Protein AF-A0A2I2L080-F1 (afdb_monomer_lite)

Foldseek 3Di:
DDPVVCVVVVHDDDDPLVVLLVCCVVVVVVVLVVVVVVQVVDPPRDQVVVLVVCVVVVNPSNSVSSVCSVPVD

Secondary structure (DSSP, 8-state):
--HHHHHHTT-----HHHHHHHHHHHSHHHHHHHHHHHHHHSTT--HHHHHHHHHHTT-HHHHHHHHHHHH--

Sequence (73 aa):
MSADAAAAAGVEVVTPDELLGRLVAEYESQMLAAHRTAVASLTGATDRPTVAALRRAGASVTADLMDHLIGGR

Radius of gyration: 14.67 Å; chains: 1; bounding box: 38×23×39 Å

Organism: NCBI:txid1836972

pLDDT: mean 90.98, std 9.44, range [54.31, 98.06]

Structure (mmCIF, N/CA/C/O backbone):
data_AF-A0A2I2L080-F1
#
_entry.id   AF-A0A2I2L080-F1
#
loop_
_atom_site.group_PDB
_atom_site.id
_atom_site.type_symbol
_atom_site.label_atom_id
_atom_site.label_alt_id
_atom_site.label_comp_id
_atom_site.label_asym_id
_atom_site.label_entity_id
_atom_site.label_seq_id
_atom_site.pdbx_PDB_ins_code
_atom_site.Cartn_x
_atom_site.Cartn_y
_atom_site.Cartn_z
_atom_site.occupancy
_atom_site.B_iso_or_equiv
_atom_site.auth_seq_id
_atom_site.auth_comp_id
_atom_site.auth_asym_id
_atom_site.auth_atom_id
_atom_site.pdbx_PDB_model_num
ATOM 1 N N . MET A 1 1 ? 24.891 2.027 -13.049 1.00 62.06 1 MET A N 1
ATOM 2 C CA . MET A 1 1 ? 24.434 1.147 -14.145 1.00 62.06 1 MET A CA 1
ATOM 3 C C . MET A 1 1 ? 23.401 1.932 -14.939 1.00 62.06 1 MET A C 1
ATOM 5 O O . MET A 1 1 ? 22.517 2.492 -14.305 1.00 62.06 1 MET A O 1
ATOM 9 N N . SER A 1 2 ? 23.567 2.104 -16.254 1.00 73.00 2 SER A N 1
ATOM 10 C CA . SER A 1 2 ? 22.585 2.828 -17.083 1.00 73.00 2 SER A CA 1
ATOM 11 C C . SER A 1 2 ? 21.358 1.952 -17.357 1.00 73.00 2 SER A C 1
ATOM 13 O O . SER A 1 2 ? 21.450 0.728 -17.264 1.00 73.00 2 SER A O 1
ATOM 15 N N . ALA A 1 3 ? 20.224 2.567 -17.708 1.00 69.12 3 ALA A N 1
ATOM 16 C CA . ALA A 1 3 ? 19.004 1.839 -18.069 1.00 69.12 3 ALA A CA 1
ATOM 17 C C . ALA A 1 3 ? 19.235 0.859 -19.239 1.00 69.12 3 ALA A C 1
ATOM 19 O O . ALA A 1 3 ? 18.772 -0.276 -19.182 1.00 69.12 3 ALA A O 1
ATOM 20 N N . ASP A 1 4 ? 20.054 1.246 -20.223 1.00 72.88 4 ASP A N 1
ATOM 21 C CA . ASP A 1 4 ? 20.451 0.377 -21.342 1.00 72.88 4 ASP A CA 1
ATOM 22 C C . ASP A 1 4 ? 21.232 -0.866 -20.895 1.00 72.88 4 ASP A C 1
ATOM 24 O O . ASP A 1 4 ? 21.030 -1.956 -21.428 1.00 72.88 4 ASP A O 1
ATOM 28 N N . ALA A 1 5 ? 22.107 -0.735 -19.891 1.00 74.12 5 ALA A N 1
ATOM 29 C CA . ALA A 1 5 ? 22.870 -1.869 -19.372 1.00 74.12 5 ALA A CA 1
ATOM 30 C C . ALA A 1 5 ? 21.986 -2.854 -18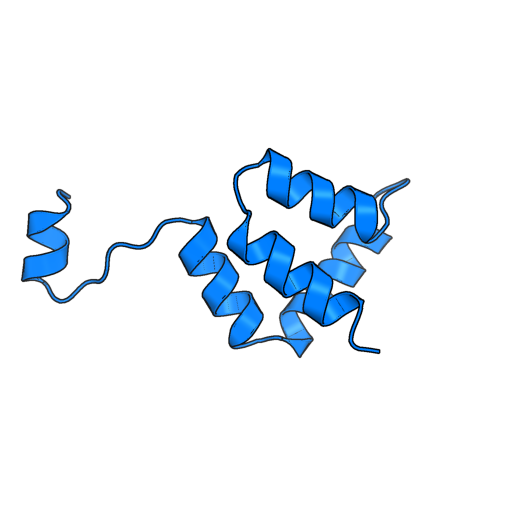.586 1.00 74.12 5 ALA A C 1
ATOM 32 O O . ALA A 1 5 ? 22.229 -4.058 -18.625 1.00 74.12 5 ALA A O 1
ATOM 33 N N . ALA A 1 6 ? 20.954 -2.358 -17.894 1.00 74.75 6 ALA A N 1
ATOM 34 C CA . ALA A 1 6 ? 19.977 -3.199 -17.201 1.00 74.75 6 ALA A CA 1
ATOM 35 C C . ALA A 1 6 ? 19.086 -3.964 -18.194 1.00 74.75 6 ALA A C 1
ATOM 37 O O . ALA A 1 6 ? 18.945 -5.182 -18.081 1.00 74.75 6 ALA A O 1
ATOM 38 N N . ALA A 1 7 ? 18.581 -3.273 -19.221 1.00 71.56 7 ALA A N 1
ATOM 39 C CA . ALA A 1 7 ? 17.771 -3.881 -20.272 1.00 71.56 7 ALA A CA 1
ATOM 40 C C . 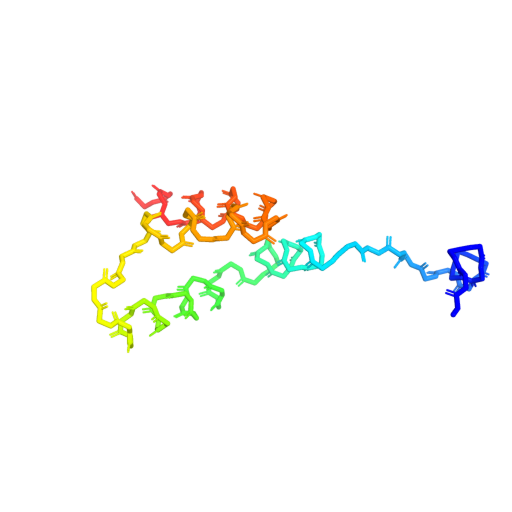ALA A 1 7 ? 18.539 -4.972 -21.041 1.00 71.56 7 ALA A C 1
ATOM 42 O O . ALA A 1 7 ? 18.011 -6.060 -21.261 1.00 71.56 7 ALA A O 1
ATOM 43 N N . ALA A 1 8 ? 19.812 -4.730 -21.376 1.00 78.94 8 ALA A N 1
ATOM 44 C CA . ALA A 1 8 ? 20.670 -5.720 -22.035 1.00 78.94 8 ALA A CA 1
ATOM 45 C C . ALA A 1 8 ? 20.932 -6.977 -21.179 1.00 78.94 8 ALA A C 1
ATOM 47 O O . ALA A 1 8 ? 21.212 -8.043 -21.725 1.00 78.94 8 ALA A O 1
ATOM 48 N N . ALA A 1 9 ? 20.818 -6.871 -19.852 1.00 81.88 9 ALA A N 1
ATOM 49 C CA . ALA A 1 9 ? 20.954 -7.986 -18.917 1.00 81.88 9 ALA A CA 1
ATOM 50 C C . ALA A 1 9 ? 19.622 -8.709 -18.624 1.00 81.88 9 ALA A C 1
ATOM 52 O O . ALA A 1 9 ? 19.594 -9.610 -17.787 1.00 81.88 9 ALA A O 1
ATOM 53 N N . GLY A 1 10 ? 18.517 -8.315 -19.274 1.00 83.56 10 GLY A N 1
ATOM 54 C CA . GLY A 1 10 ? 17.178 -8.838 -18.982 1.00 83.56 10 GLY A CA 1
ATOM 55 C C . GLY A 1 10 ? 16.629 -8.388 -17.624 1.00 83.56 10 GLY A C 1
ATOM 56 O O . GLY A 1 10 ? 15.692 -8.993 -17.109 1.00 83.56 10 GLY A O 1
ATOM 57 N N . VAL A 1 11 ? 17.219 -7.347 -17.028 1.00 82.19 11 VAL A N 1
ATOM 58 C CA . VAL A 1 11 ? 16.784 -6.778 -15.753 1.00 82.19 11 VAL A CA 1
ATOM 59 C C . VAL A 1 11 ? 15.826 -5.634 -16.037 1.00 82.19 11 VAL A C 1
ATOM 61 O O . VAL A 1 11 ? 16.191 -4.622 -16.637 1.00 82.19 11 VAL A O 1
ATOM 64 N N . GLU A 1 12 ? 14.592 -5.791 -15.575 1.00 87.38 12 GLU A N 1
ATOM 65 C CA . GLU A 1 12 ? 13.598 -4.732 -15.650 1.00 87.38 12 GLU A CA 1
ATOM 66 C C . GLU A 1 12 ? 13.953 -3.601 -14.676 1.00 87.38 12 GLU A C 1
ATOM 68 O O . GLU A 1 12 ? 14.140 -3.821 -13.477 1.00 87.38 12 GLU A O 1
ATOM 73 N N . VAL A 1 13 ? 14.050 -2.377 -15.198 1.00 88.88 13 VAL A N 1
ATOM 74 C CA . VAL A 1 13 ? 14.221 -1.180 -14.373 1.00 88.88 13 VAL A CA 1
ATOM 75 C C . VAL A 1 13 ? 12.844 -0.696 -13.959 1.00 88.88 13 VAL A C 1
ATOM 77 O O . VAL A 1 13 ? 12.072 -0.239 -14.796 1.00 88.88 13 VAL A O 1
ATOM 80 N N . VAL A 1 14 ? 12.569 -0.773 -12.663 1.00 92.69 14 VAL A N 1
ATOM 81 C CA . VAL A 1 14 ? 11.333 -0.276 -12.057 1.00 92.69 14 VAL A CA 1
ATOM 82 C C . VAL A 1 14 ? 11.641 0.832 -11.064 1.00 92.69 14 VAL A C 1
ATOM 84 O O . VAL A 1 14 ? 12.696 0.856 -10.422 1.00 92.69 14 VAL A O 1
ATOM 87 N N . THR A 1 15 ? 10.710 1.762 -10.927 1.00 95.00 15 THR A N 1
ATOM 88 C CA . THR A 1 15 ? 10.736 2.770 -9.872 1.00 95.00 15 THR A CA 1
ATOM 89 C C . THR A 1 15 ? 10.477 2.126 -8.503 1.00 95.00 15 THR A C 1
ATOM 91 O O . THR A 1 15 ? 9.889 1.044 -8.416 1.00 95.00 15 THR A O 1
ATOM 94 N N . PRO A 1 16 ? 10.870 2.784 -7.397 1.00 96.25 16 PRO A N 1
ATOM 95 C CA . PRO A 1 16 ? 10.550 2.295 -6.058 1.00 96.25 16 PRO A CA 1
ATOM 96 C C . PRO A 1 16 ? 9.047 2.094 -5.816 1.00 96.25 16 PRO A C 1
ATOM 98 O O . PRO A 1 16 ? 8.670 1.137 -5.147 1.00 96.25 16 PRO A O 1
ATOM 101 N N . ASP A 1 17 ? 8.197 2.965 -6.372 1.00 97.56 17 ASP A N 1
ATOM 102 C CA . ASP A 1 17 ? 6.740 2.845 -6.248 1.00 97.56 17 ASP A CA 1
ATOM 103 C C . ASP A 1 17 ? 6.198 1.641 -7.023 1.00 97.56 17 ASP A C 1
ATOM 105 O O . ASP A 1 17 ? 5.386 0.891 -6.498 1.00 97.56 17 ASP A O 1
ATOM 109 N N . GLU A 1 18 ? 6.689 1.393 -8.238 1.00 97.38 18 GLU A N 1
ATOM 110 C CA . GLU A 1 18 ? 6.296 0.210 -9.013 1.00 97.38 18 GLU A CA 1
ATOM 111 C C . GLU A 1 18 ? 6.732 -1.084 -8.329 1.00 97.38 18 GLU A C 1
ATOM 113 O O . GLU A 1 18 ? 5.957 -2.038 -8.261 1.00 97.38 18 GLU A O 1
ATOM 118 N N . LEU A 1 19 ? 7.955 -1.124 -7.789 1.00 96.12 19 LEU A N 1
ATOM 119 C CA . LEU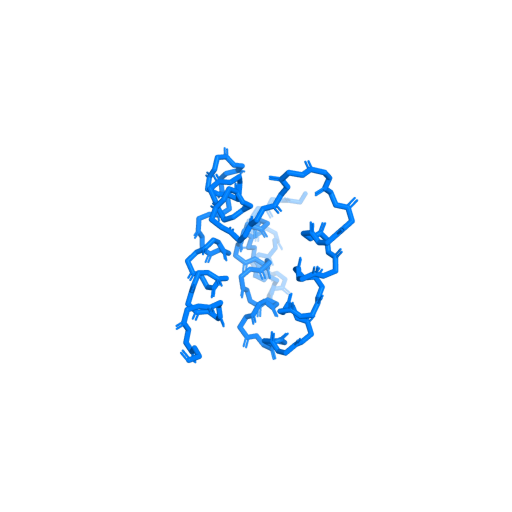 A 1 19 ? 8.431 -2.278 -7.033 1.00 96.12 19 LEU A CA 1
ATOM 120 C C . LEU A 1 19 ? 7.553 -2.527 -5.803 1.00 96.12 19 LEU A C 1
ATOM 122 O O . LEU A 1 19 ? 7.119 -3.655 -5.575 1.00 96.12 19 LEU A O 1
ATOM 126 N N . LEU A 1 20 ? 7.281 -1.484 -5.017 1.00 96.38 20 LEU A N 1
ATOM 127 C CA . LEU A 1 20 ? 6.459 -1.608 -3.820 1.00 96.38 20 LEU A CA 1
ATOM 128 C C . LEU A 1 20 ? 5.011 -1.979 -4.167 1.00 96.38 20 LEU A C 1
ATOM 130 O O . LEU A 1 20 ? 4.444 -2.857 -3.524 1.00 96.38 20 LEU A O 1
ATOM 134 N N . GLY A 1 21 ? 4.446 -1.396 -5.222 1.00 97.75 21 GLY A N 1
ATOM 135 C CA . GLY A 1 21 ? 3.124 -1.742 -5.733 1.00 97.75 21 GLY A CA 1
ATOM 136 C C . GLY A 1 21 ? 3.017 -3.213 -6.138 1.00 97.75 21 GLY A C 1
ATOM 137 O O . GLY A 1 21 ? 2.051 -3.878 -5.770 1.00 97.75 21 GLY A O 1
ATOM 138 N N . ARG A 1 22 ? 4.039 -3.773 -6.800 1.00 97.56 22 ARG A N 1
ATOM 139 C CA . ARG A 1 22 ? 4.093 -5.218 -7.102 1.00 97.56 22 ARG A CA 1
ATOM 140 C C . ARG A 1 22 ? 4.068 -6.072 -5.837 1.00 97.56 22 ARG A C 1
ATOM 142 O O . ARG A 1 22 ? 3.377 -7.081 -5.809 1.00 97.56 22 ARG A O 1
ATOM 149 N N . LEU A 1 23 ? 4.778 -5.662 -4.784 1.00 97.19 23 LEU A N 1
ATOM 150 C CA . LEU A 1 23 ? 4.752 -6.372 -3.501 1.00 97.19 23 LEU A CA 1
ATOM 151 C C . LEU A 1 23 ? 3.379 -6.288 -2.824 1.00 97.19 23 LEU A C 1
ATOM 153 O O . LEU A 1 23 ? 2.941 -7.273 -2.238 1.00 97.19 23 LEU A O 1
ATOM 157 N N . VAL A 1 24 ? 2.694 -5.144 -2.915 1.00 97.69 24 VAL A N 1
ATOM 158 C CA . VAL A 1 24 ? 1.317 -4.998 -2.415 1.00 97.69 24 VAL A CA 1
ATOM 159 C C . VAL A 1 24 ? 0.364 -5.939 -3.141 1.00 97.69 24 VAL A C 1
ATOM 161 O O . VAL A 1 24 ? -0.401 -6.626 -2.474 1.00 97.69 24 VAL A O 1
ATOM 164 N N . ALA A 1 25 ? 0.440 -6.003 -4.471 1.00 97.00 25 ALA A N 1
ATOM 165 C CA . ALA A 1 25 ? -0.424 -6.865 -5.275 1.00 97.00 25 ALA A CA 1
ATOM 166 C C . ALA A 1 25 ? -0.145 -8.365 -5.064 1.00 97.00 25 ALA A C 1
ATOM 168 O O . ALA A 1 25 ? -1.072 -9.162 -5.021 1.00 97.00 25 ALA A O 1
ATOM 169 N N . GLU A 1 26 ? 1.121 -8.761 -4.917 1.00 98.00 26 GLU A N 1
ATOM 170 C CA . GLU A 1 26 ? 1.493 -10.173 -4.743 1.00 98.00 26 GLU A CA 1
ATOM 171 C C . GLU A 1 26 ? 1.229 -10.680 -3.315 1.00 98.00 26 GLU A C 1
ATOM 173 O O . GLU A 1 26 ? 0.843 -11.829 -3.105 1.00 98.00 26 GLU A O 1
ATOM 178 N N . TYR A 1 27 ? 1.428 -9.824 -2.309 1.00 97.44 27 TYR A N 1
ATOM 179 C CA . TYR A 1 27 ? 1.405 -10.205 -0.893 1.00 97.44 27 TYR A CA 1
ATOM 180 C C . TYR A 1 27 ? 0.355 -9.419 -0.107 1.00 97.44 27 TYR A C 1
ATOM 182 O O . TYR A 1 27 ? 0.624 -8.898 0.980 1.00 97.44 27 TYR A O 1
ATOM 190 N N . GLU A 1 28 ? -0.856 -9.337 -0.656 1.00 96.62 28 GLU A N 1
ATOM 191 C CA . GLU A 1 28 ? -1.943 -8.491 -0.157 1.00 96.62 28 GLU A CA 1
ATOM 192 C C . GLU A 1 28 ? -2.169 -8.609 1.358 1.00 96.62 28 GLU A C 1
ATOM 194 O O . GLU A 1 28 ? -2.177 -7.618 2.092 1.00 96.62 28 GLU A O 1
ATOM 199 N N . SER A 1 29 ? -2.296 -9.839 1.863 1.00 96.50 29 SER A N 1
ATOM 200 C CA . SER A 1 29 ? -2.580 -10.087 3.282 1.00 96.50 29 SER A CA 1
ATOM 201 C C . SER A 1 29 ? -1.440 -9.634 4.197 1.00 96.50 29 SER A C 1
ATOM 203 O O . SER A 1 29 ? -1.680 -9.045 5.256 1.00 96.50 29 SER A O 1
ATOM 205 N N . GLN A 1 30 ? -0.194 -9.887 3.797 1.00 97.62 30 GLN A N 1
ATOM 206 C CA . GLN A 1 30 ? 0.999 -9.506 4.550 1.00 97.62 30 GLN A CA 1
ATOM 207 C C . GLN A 1 30 ? 1.167 -7.987 4.554 1.00 97.62 30 GLN A C 1
ATOM 209 O O . GLN A 1 30 ? 1.441 -7.400 5.601 1.00 97.62 30 GLN A O 1
ATOM 214 N N . MET A 1 31 ? 0.948 -7.345 3.409 1.00 96.75 31 MET A N 1
ATOM 215 C CA . MET A 1 31 ? 1.075 -5.898 3.260 1.00 96.75 31 MET A CA 1
ATOM 216 C C . MET A 1 31 ? -0.021 -5.155 4.026 1.00 96.75 31 MET A C 1
ATOM 218 O O . MET A 1 31 ? 0.264 -4.170 4.709 1.00 96.75 31 MET A O 1
ATOM 222 N N . LEU A 1 32 ? -1.247 -5.684 4.043 1.00 96.12 32 LEU A N 1
ATOM 223 C CA . LEU A 1 32 ? -2.320 -5.161 4.886 1.00 96.12 32 LEU A CA 1
ATOM 224 C C . LEU A 1 32 ? -2.004 -5.303 6.384 1.00 96.12 32 LEU A C 1
ATOM 226 O O . LEU A 1 32 ? -2.266 -4.383 7.163 1.00 96.12 32 LEU A O 1
ATOM 230 N N . ALA A 1 33 ? -1.427 -6.430 6.808 1.00 96.75 33 ALA A N 1
ATOM 231 C CA . ALA A 1 33 ? -1.009 -6.627 8.196 1.00 96.75 33 ALA A CA 1
ATOM 232 C C . ALA A 1 33 ? 0.129 -5.673 8.599 1.00 96.75 33 ALA A C 1
ATOM 234 O O . ALA A 1 33 ? 0.076 -5.069 9.676 1.00 96.75 33 ALA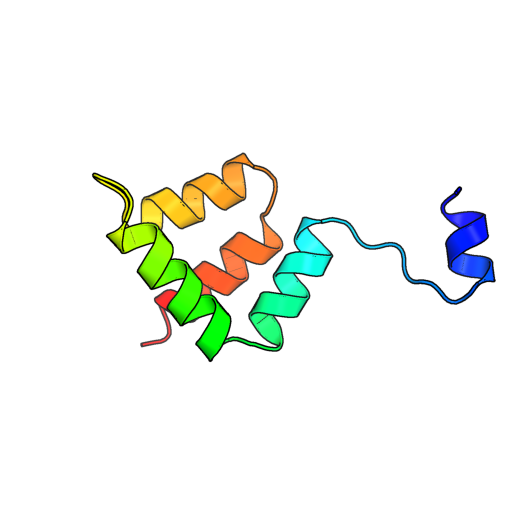 A O 1
ATOM 235 N N . ALA A 1 34 ? 1.125 -5.492 7.728 1.00 95.44 34 ALA A N 1
ATOM 236 C CA . ALA A 1 34 ? 2.226 -4.556 7.937 1.00 95.44 34 ALA A CA 1
ATOM 237 C C . ALA A 1 34 ? 1.720 -3.111 8.053 1.00 95.44 34 ALA A C 1
ATOM 239 O O . ALA A 1 34 ? 2.065 -2.415 9.009 1.00 95.44 34 ALA A O 1
ATOM 240 N N . HIS A 1 35 ? 0.832 -2.691 7.148 1.00 94.62 35 HIS A N 1
ATOM 241 C CA . HIS A 1 35 ? 0.188 -1.376 7.195 1.00 94.62 35 HIS A CA 1
ATOM 242 C C . HIS A 1 35 ? -0.557 -1.152 8.512 1.00 94.62 35 HIS A C 1
ATOM 244 O O . HIS A 1 35 ? -0.308 -0.163 9.197 1.00 94.62 35 HIS A O 1
ATOM 250 N N . ARG A 1 36 ? -1.413 -2.095 8.927 1.00 95.00 36 ARG A N 1
ATOM 251 C CA . ARG A 1 36 ? -2.160 -1.998 10.196 1.00 95.00 36 ARG A CA 1
ATOM 252 C C . ARG A 1 36 ? -1.237 -1.899 11.405 1.00 95.00 36 ARG A C 1
ATOM 254 O O . ARG A 1 36 ? -1.512 -1.131 12.322 1.00 95.00 36 ARG A O 1
ATOM 261 N N . THR A 1 37 ? -0.143 -2.653 11.393 1.00 95.69 37 THR A N 1
ATOM 262 C CA . THR A 1 37 ? 0.864 -2.621 12.460 1.00 95.69 37 THR A CA 1
ATOM 263 C C . THR A 1 37 ? 1.547 -1.256 12.528 1.00 95.69 37 THR A C 1
ATOM 265 O O . THR A 1 37 ? 1.690 -0.698 13.614 1.00 95.69 37 THR A O 1
ATOM 268 N N . ALA A 1 38 ? 1.922 -0.688 11.379 1.00 92.00 38 ALA A N 1
ATOM 269 C CA . ALA A 1 38 ? 2.523 0.640 11.298 1.00 92.00 38 ALA A CA 1
ATOM 270 C C . ALA A 1 38 ? 1.545 1.753 11.710 1.00 92.00 38 ALA A C 1
ATOM 272 O O . ALA A 1 38 ? 1.915 2.655 12.452 1.00 92.00 38 ALA A O 1
ATOM 273 N N . VAL A 1 39 ? 0.282 1.684 11.284 1.00 94.12 39 VAL A N 1
ATOM 274 C CA . VAL A 1 39 ? -0.750 2.649 11.695 1.00 94.12 39 VAL A CA 1
ATOM 275 C C . VAL A 1 39 ? -0.987 2.584 13.203 1.00 94.12 39 VAL A C 1
ATOM 277 O O . VAL A 1 39 ? -1.036 3.622 13.855 1.00 94.12 39 VAL A O 1
ATOM 280 N N . ALA A 1 40 ? -1.081 1.384 13.781 1.00 94.00 40 ALA A N 1
ATOM 281 C CA . ALA A 1 40 ? -1.301 1.215 15.216 1.00 94.00 40 ALA A CA 1
ATOM 282 C C . ALA A 1 40 ? -0.121 1.697 16.078 1.00 94.00 40 ALA A C 1
ATOM 284 O O . ALA A 1 40 ? -0.326 2.081 17.229 1.00 94.00 40 ALA A O 1
ATOM 285 N N . SER A 1 41 ? 1.106 1.678 15.547 1.00 92.12 41 SER A N 1
ATOM 286 C CA . SER A 1 41 ? 2.303 2.114 16.277 1.00 92.12 41 SER A CA 1
ATOM 287 C C . SER A 1 41 ? 2.557 3.623 16.213 1.00 92.12 41 SER A C 1
ATOM 289 O O . SER A 1 41 ? 3.408 4.127 16.948 1.00 92.12 41 SER A O 1
ATOM 291 N N . LEU A 1 42 ? 1.820 4.360 15.375 1.00 89.44 42 LEU A N 1
ATOM 292 C CA . LEU A 1 42 ? 2.002 5.793 15.161 1.00 89.44 42 LEU A CA 1
ATOM 293 C C . LEU A 1 42 ? 0.846 6.602 15.761 1.00 89.44 42 LEU A C 1
ATOM 295 O O . LEU A 1 42 ? -0.314 6.473 15.372 1.00 89.44 42 LEU A O 1
ATOM 299 N N . THR A 1 43 ? 1.171 7.511 16.681 1.00 88.94 43 THR A N 1
ATOM 300 C CA . THR A 1 43 ? 0.184 8.394 17.315 1.00 88.94 43 THR A CA 1
ATOM 301 C C . THR A 1 43 ? -0.548 9.244 16.275 1.00 88.94 43 THR A C 1
ATOM 303 O O . THR A 1 43 ? 0.062 10.048 15.572 1.00 88.94 43 THR A O 1
ATOM 306 N N . GLY A 1 44 ? -1.873 9.096 16.204 1.00 85.75 44 GLY A N 1
ATOM 307 C CA . GLY A 1 44 ? -2.730 9.870 15.301 1.00 85.75 44 GLY A CA 1
ATOM 308 C C . GLY A 1 44 ? -2.741 9.386 13.848 1.00 85.75 44 GLY A C 1
ATOM 309 O O . GLY A 1 44 ? -3.420 9.995 13.018 1.00 85.75 44 GLY A O 1
ATOM 310 N N . ALA A 1 45 ? -2.036 8.298 13.522 1.00 89.38 45 ALA A N 1
ATOM 311 C CA . ALA A 1 45 ? -2.150 7.678 12.212 1.00 89.38 45 ALA A CA 1
ATOM 312 C C . ALA A 1 45 ? -3.491 6.941 12.082 1.00 89.38 45 ALA A C 1
ATOM 314 O O . ALA A 1 45 ? -3.964 6.273 12.997 1.00 89.38 45 ALA A O 1
ATOM 315 N N . THR A 1 46 ? -4.101 7.062 10.909 1.00 92.31 46 THR A N 1
ATOM 316 C CA . THR A 1 46 ? -5.216 6.220 10.458 1.00 92.31 46 THR A CA 1
ATOM 317 C C . THR A 1 46 ? -4.970 5.856 8.995 1.00 92.31 46 THR A C 1
ATOM 319 O O . THR A 1 46 ? -4.024 6.362 8.381 1.00 92.31 46 THR A O 1
ATOM 322 N N . ASP A 1 47 ? -5.805 5.004 8.408 1.00 92.94 47 ASP A N 1
ATOM 323 C CA . ASP A 1 47 ? -5.622 4.549 7.026 1.00 92.94 47 ASP A CA 1
ATOM 324 C C . ASP A 1 47 ? -5.532 5.719 6.034 1.00 92.94 47 ASP A C 1
ATOM 326 O O . ASP A 1 47 ? -4.563 5.842 5.286 1.00 92.94 47 ASP A O 1
ATOM 330 N N . ARG A 1 48 ? -6.484 6.655 6.103 1.00 92.56 48 ARG A N 1
ATOM 331 C CA . ARG A 1 48 ? -6.591 7.773 5.153 1.00 92.56 48 ARG A CA 1
ATOM 332 C C . ARG A 1 48 ? -5.381 8.734 5.173 1.00 92.56 48 ARG A C 1
ATOM 334 O O . ARG A 1 48 ? -4.840 9.009 4.103 1.00 92.56 48 ARG A O 1
ATOM 341 N N . PRO A 1 49 ? -4.912 9.260 6.323 1.00 91.12 49 PRO A N 1
ATOM 342 C CA . PRO A 1 49 ? -3.679 10.045 6.410 1.00 91.12 49 PRO A CA 1
ATOM 343 C C . PRO A 1 49 ? -2.429 9.296 5.945 1.00 91.12 49 PRO A C 1
ATOM 345 O O . PRO A 1 49 ? -1.534 9.923 5.378 1.00 91.12 49 PRO A O 1
ATOM 348 N N . THR A 1 50 ? -2.368 7.981 6.167 1.00 92.12 50 THR A N 1
ATOM 349 C CA . THR A 1 50 ? -1.216 7.147 5.795 1.00 92.12 50 THR A CA 1
ATOM 350 C C . THR A 1 50 ? -1.174 6.914 4.283 1.00 92.12 50 THR A C 1
ATOM 352 O O . THR A 1 50 ? -0.138 7.135 3.659 1.00 92.12 50 THR A O 1
ATOM 355 N N . VAL A 1 51 ? -2.318 6.623 3.654 1.00 95.50 51 VAL A N 1
ATOM 356 C CA . VAL A 1 51 ? -2.456 6.585 2.185 1.00 95.50 51 VAL A CA 1
ATOM 357 C C . VAL A 1 51 ? -2.148 7.955 1.571 1.00 95.50 51 VAL A C 1
ATOM 359 O O . VAL A 1 51 ? -1.414 8.057 0.588 1.00 95.50 51 VAL A O 1
ATOM 362 N N . ALA A 1 52 ? -2.626 9.046 2.177 1.00 94.38 52 ALA A N 1
ATOM 363 C CA . ALA A 1 52 ? -2.284 10.394 1.723 1.00 94.38 52 ALA A CA 1
ATOM 364 C C . ALA A 1 52 ? -0.776 10.692 1.836 1.00 94.38 52 ALA A C 1
ATOM 366 O O . ALA A 1 52 ? -0.230 11.430 1.014 1.00 94.38 52 ALA A O 1
ATOM 367 N N . ALA A 1 53 ? -0.087 10.128 2.833 1.00 93.62 53 ALA A N 1
ATOM 368 C CA . ALA A 1 53 ? 1.360 10.255 2.969 1.00 93.62 53 ALA A CA 1
ATOM 369 C C . ALA A 1 53 ? 2.113 9.522 1.848 1.00 93.62 53 ALA A C 1
ATOM 371 O O . ALA A 1 53 ? 3.049 10.105 1.304 1.00 93.62 53 ALA A O 1
ATOM 372 N N . LEU A 1 54 ? 1.667 8.326 1.442 1.00 94.69 54 LEU A N 1
ATOM 373 C CA . LEU A 1 54 ? 2.224 7.608 0.285 1.00 94.69 54 LEU A CA 1
ATOM 374 C C . LEU A 1 54 ? 2.139 8.454 -0.990 1.00 94.69 54 LEU A C 1
ATOM 376 O O . LEU A 1 54 ? 3.149 8.663 -1.661 1.00 94.69 54 LEU A O 1
ATOM 380 N N . ARG A 1 55 ? 0.972 9.054 -1.264 1.00 97.19 55 ARG A N 1
ATOM 381 C CA . ARG A 1 55 ? 0.799 9.951 -2.422 1.00 97.19 55 ARG A CA 1
ATOM 382 C C . ARG A 1 55 ? 1.757 11.141 -2.383 1.00 97.19 55 ARG A C 1
ATOM 384 O O . ARG A 1 55 ? 2.381 11.458 -3.390 1.00 97.19 55 ARG A O 1
ATOM 391 N N . ARG A 1 56 ? 1.922 11.785 -1.220 1.00 96.94 56 ARG A N 1
ATOM 392 C CA . ARG A 1 56 ? 2.874 12.904 -1.052 1.00 96.94 56 ARG A CA 1
ATOM 393 C C . ARG A 1 56 ? 4.331 12.484 -1.243 1.00 96.94 56 ARG A C 1
ATOM 395 O O . ARG A 1 56 ? 5.128 13.301 -1.689 1.00 96.94 56 ARG A O 1
ATOM 402 N N . ALA A 1 57 ? 4.670 11.240 -0.919 1.00 96.06 57 ALA A N 1
ATOM 403 C CA . ALA A 1 57 ? 5.996 10.674 -1.145 1.00 96.06 57 ALA A CA 1
ATOM 404 C C . ALA A 1 57 ? 6.240 10.264 -2.612 1.00 96.06 57 ALA A C 1
ATOM 406 O O . ALA A 1 57 ? 7.316 9.766 -2.929 1.00 96.06 57 ALA A O 1
ATOM 407 N N . GLY A 1 58 ? 5.260 10.461 -3.503 1.00 96.38 58 GLY A N 1
ATOM 408 C CA . GLY A 1 58 ? 5.333 10.044 -4.902 1.00 96.38 58 GLY A CA 1
ATOM 409 C C . GLY A 1 58 ? 4.992 8.570 -5.131 1.00 96.38 58 GLY A C 1
ATOM 410 O O . GLY A 1 58 ? 5.084 8.113 -6.264 1.00 96.38 58 GLY A O 1
ATOM 411 N N . ALA A 1 59 ? 4.563 7.842 -4.093 1.00 97.38 59 ALA A N 1
ATOM 412 C CA . ALA A 1 59 ? 4.188 6.433 -4.170 1.00 97.38 59 ALA A CA 1
ATOM 413 C C . ALA A 1 59 ? 2.698 6.267 -4.533 1.00 97.38 59 ALA A C 1
ATOM 415 O O . ALA A 1 59 ? 1.885 5.818 -3.720 1.00 97.38 59 ALA A O 1
ATOM 416 N N . SER A 1 60 ? 2.309 6.750 -5.715 1.00 97.75 60 SER A N 1
ATOM 417 C CA . SER A 1 60 ? 0.899 6.827 -6.122 1.00 97.75 60 SER A CA 1
ATOM 418 C C . SER A 1 60 ? 0.301 5.457 -6.435 1.00 97.75 60 SER A C 1
ATOM 420 O O . SER A 1 60 ? -0.821 5.195 -6.007 1.00 97.75 60 SER A O 1
ATOM 422 N N . VAL A 1 61 ? 1.054 4.574 -7.099 1.00 97.81 61 VAL A N 1
ATOM 423 C CA . VAL A 1 61 ? 0.624 3.202 -7.416 1.00 97.81 61 VAL A CA 1
ATOM 424 C C . VAL A 1 61 ? 0.392 2.425 -6.128 1.00 97.81 61 VAL A C 1
ATOM 426 O O . VAL A 1 61 ? -0.666 1.826 -5.933 1.00 97.81 61 VAL A O 1
ATOM 429 N N . THR A 1 62 ? 1.353 2.489 -5.207 1.00 98.06 62 THR A N 1
ATOM 430 C CA . THR A 1 62 ? 1.227 1.851 -3.893 1.00 98.06 62 THR A CA 1
ATOM 431 C C . THR A 1 62 ? 0.034 2.413 -3.121 1.00 98.06 62 THR A C 1
ATOM 433 O O . THR A 1 62 ? -0.704 1.656 -2.495 1.00 98.06 62 THR A O 1
ATOM 436 N N . ALA A 1 63 ? -0.180 3.733 -3.160 1.00 97.75 63 ALA A N 1
ATOM 437 C CA . ALA A 1 63 ? -1.303 4.362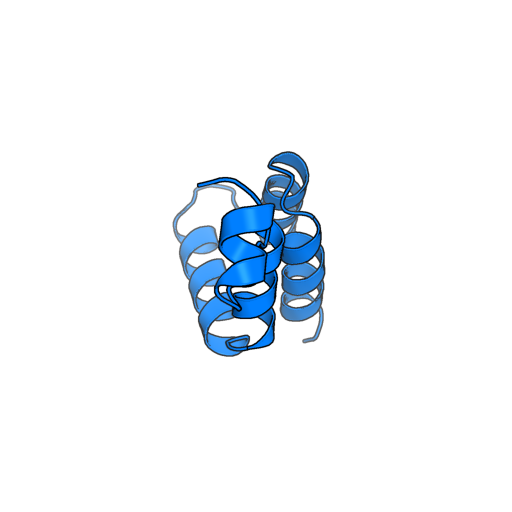 -2.473 1.00 97.75 63 ALA A CA 1
ATOM 438 C C . ALA A 1 63 ? -2.657 3.863 -2.993 1.00 97.75 63 ALA A C 1
ATOM 440 O O . ALA A 1 63 ? -3.526 3.572 -2.177 1.00 97.75 63 ALA A O 1
ATOM 441 N N . ASP A 1 64 ? -2.830 3.745 -4.312 1.00 97.88 64 ASP A N 1
ATOM 442 C CA . ASP A 1 64 ? -4.068 3.242 -4.924 1.00 97.88 64 ASP A CA 1
ATOM 443 C C . ASP A 1 64 ? -4.348 1.790 -4.521 1.00 97.88 64 ASP A C 1
ATOM 445 O O . ASP A 1 64 ? -5.464 1.460 -4.113 1.00 97.88 64 ASP A O 1
ATOM 449 N N . LEU A 1 65 ? -3.325 0.932 -4.570 1.00 97.75 65 LEU A N 1
ATOM 450 C CA . LEU A 1 65 ? -3.450 -0.472 -4.175 1.00 97.75 65 LEU A CA 1
ATOM 451 C C . LEU A 1 65 ? -3.796 -0.612 -2.690 1.00 97.75 65 LEU A C 1
ATOM 453 O O . LEU A 1 65 ? -4.711 -1.351 -2.334 1.00 97.75 65 LEU A O 1
ATOM 457 N N . MET A 1 66 ? -3.117 0.134 -1.817 1.00 97.50 66 MET A N 1
ATOM 458 C CA . MET A 1 66 ? -3.411 0.110 -0.385 1.00 97.50 66 MET A CA 1
ATOM 459 C C . MET A 1 66 ? -4.820 0.622 -0.079 1.00 97.50 66 MET A C 1
ATOM 461 O O . MET A 1 66 ? -5.507 0.027 0.747 1.00 97.50 66 MET A O 1
ATOM 465 N N . ASP A 1 67 ? -5.272 1.686 -0.746 1.00 96.62 67 ASP A N 1
ATOM 466 C CA . ASP A 1 67 ? -6.631 2.218 -0.577 1.00 96.62 67 ASP A CA 1
ATOM 467 C C . ASP A 1 67 ? -7.685 1.168 -0.969 1.00 96.62 67 ASP A C 1
ATOM 469 O O . ASP A 1 67 ? -8.646 0.940 -0.230 1.00 96.62 67 ASP A O 1
ATOM 473 N N . HIS A 1 68 ? -7.450 0.440 -2.068 1.00 95.56 68 HIS A N 1
ATOM 474 C CA . HIS A 1 68 ? -8.301 -0.674 -2.488 1.00 95.56 68 HIS A CA 1
ATOM 475 C C . HIS A 1 68 ? -8.322 -1.816 -1.462 1.00 95.56 68 HIS A C 1
ATOM 477 O O . HIS A 1 68 ? -9.398 -2.231 -1.030 1.00 95.56 68 HIS A O 1
ATOM 483 N N . LEU A 1 69 ? -7.154 -2.281 -1.007 1.00 94.88 69 LEU A N 1
ATOM 484 C CA . LEU A 1 69 ? -7.044 -3.337 0.008 1.00 94.88 69 LEU A CA 1
ATOM 485 C C . LEU A 1 69 ? -7.732 -2.973 1.330 1.00 94.88 69 LEU A C 1
ATOM 487 O O . LEU A 1 69 ? -8.291 -3.827 2.022 1.00 94.88 69 LEU A O 1
ATOM 491 N N . ILE A 1 70 ? -7.645 -1.706 1.729 1.00 94.62 70 ILE A N 1
ATOM 492 C CA . ILE A 1 70 ? -8.226 -1.228 2.982 1.00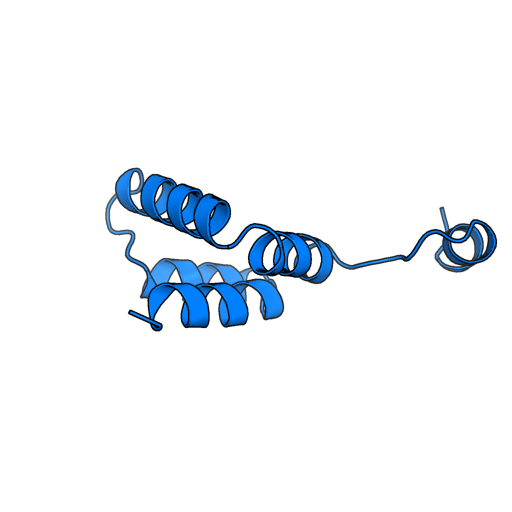 94.62 70 ILE A CA 1
ATOM 493 C C . ILE A 1 70 ? -9.748 -1.118 2.859 1.00 94.62 70 ILE A C 1
ATOM 495 O O . ILE A 1 70 ? -10.443 -1.502 3.808 1.00 94.62 70 ILE A O 1
ATOM 499 N N . GLY A 1 71 ? -10.238 -0.599 1.727 1.00 86.62 71 GLY A N 1
ATOM 500 C CA . GLY A 1 71 ? -11.652 -0.334 1.455 1.00 86.62 71 GLY A CA 1
ATOM 501 C C . GLY A 1 71 ? -12.465 -1.537 0.971 1.00 86.62 71 GLY A C 1
ATOM 502 O O . GLY A 1 71 ? -13.682 -1.521 1.113 1.00 86.62 71 GLY A O 1
ATOM 503 N N . GLY A 1 72 ? -11.829 -2.587 0.445 1.00 70.38 72 GLY A N 1
ATOM 504 C CA . GLY A 1 72 ? -12.475 -3.810 -0.055 1.00 70.38 72 GLY A CA 1
ATOM 505 C C . GLY A 1 72 ? -12.995 -4.779 1.019 1.00 70.38 72 GLY A C 1
ATOM 506 O O . GLY A 1 72 ? -13.018 -5.983 0.775 1.00 70.38 72 GLY A O 1
ATOM 507 N N . ARG A 1 73 ? -13.372 -4.284 2.205 1.00 54.31 73 ARG A N 1
ATOM 508 C CA . ARG A 1 73 ? -14.019 -5.070 3.271 1.00 54.31 73 ARG A CA 1
ATOM 509 C C . ARG A 1 73 ? -15.517 -4.825 3.321 1.00 54.31 73 ARG A C 1
ATOM 511 O O . ARG A 1 73 ? -15.905 -3.638 3.283 1.00 54.31 73 ARG A O 1
#